Protein AF-M1EHJ3-F1 (afdb_monomer_lite)

Sequence (104 aa):
MSWALEEWKEGLPTRALQKIQELEGQLDKLKKERQQRQFQLETLEAALQKQKQKVENEKTEGANLKRENQSLMEICENLEKTKQKISHELQVKESQVNFQEGQL

Secondary structure (DSSP, 8-state):
--GGGSGGGTT--HHHHHHHHHHHHHHHHHHHHHHHHHHHHHHHHHHHHHHHHHHHHHHHHHHHHHHHHHHHHHHHHHHHHHHHHHHHHHHHHHHHHHHHHTT-

pLDDT: mean 94.48, std 10.39, range [42.97, 98.81]

Radius of gyration: 42.23 Å; chains: 1; bounding box: 86×12×112 Å

Foldseek 3Di:
DCPVVCPVVPPDDPVVVVVVVVVVVVVVVVVVVVVVVVVVVVVVVVVVVVVVVVVVVVVVVVVVVVVVVVVVVVVVVVVVVVVVVVVVVVVVVVVVVVVVVVVD

Structure (mmCIF, N/CA/C/O backbone):
data_AF-M1EHJ3-F1
#
_entry.id   AF-M1EHJ3-F1
#
loop_
_atom_site.group_PDB
_atom_site.id
_atom_site.type_symbol
_atom_site.label_atom_id
_atom_site.label_alt_id
_atom_site.label_comp_id
_atom_site.label_asym_id
_atom_site.label_entity_id
_atom_site.label_seq_id
_atom_site.pdbx_PDB_ins_code
_atom_site.Cartn_x
_atom_site.Cartn_y
_atom_site.Cartn_z
_atom_site.occupancy
_atom_site.B_iso_or_equiv
_atom_site.auth_seq_id
_atom_site.auth_comp_id
_atom_site.auth_asym_id
_atom_site.auth_atom_id
_atom_site.pdbx_PDB_model_num
ATOM 1 N N . MET A 1 1 ? 39.906 -1.321 -22.604 1.00 42.97 1 MET A N 1
ATOM 2 C CA . MET A 1 1 ? 40.788 -1.445 -23.782 1.00 42.97 1 MET A CA 1
ATOM 3 C C . MET A 1 1 ? 39.914 -1.390 -25.026 1.00 42.97 1 MET A C 1
ATOM 5 O O . MET A 1 1 ? 39.172 -2.332 -25.249 1.00 42.97 1 MET A O 1
ATOM 9 N N . SER A 1 2 ? 39.911 -0.273 -25.759 1.00 53.19 2 SER A N 1
ATOM 10 C CA . SER A 1 2 ? 39.032 -0.036 -26.923 1.00 53.19 2 SER A CA 1
ATOM 11 C C . SER A 1 2 ? 39.790 0.097 -28.249 1.00 53.19 2 SER A C 1
ATOM 13 O O . SER A 1 2 ? 39.226 0.590 -29.215 1.00 53.19 2 SER A O 1
ATOM 15 N N . TRP A 1 3 ? 41.063 -0.301 -28.307 1.00 50.62 3 TRP A N 1
ATOM 16 C CA . TRP A 1 3 ? 41.868 -0.145 -29.525 1.00 50.62 3 TRP A CA 1
ATOM 17 C C . TRP A 1 3 ? 41.562 -1.206 -30.596 1.00 50.62 3 TRP A C 1
ATOM 19 O O . TRP A 1 3 ? 41.562 -0.880 -31.771 1.00 50.62 3 TRP A O 1
ATOM 29 N N . ALA A 1 4 ? 41.152 -2.420 -30.213 1.00 57.97 4 ALA A N 1
ATOM 30 C CA . ALA A 1 4 ? 40.764 -3.471 -31.165 1.00 57.97 4 ALA A CA 1
ATOM 31 C C . ALA A 1 4 ? 39.325 -3.334 -31.718 1.00 57.97 4 ALA A C 1
ATOM 33 O O . ALA A 1 4 ? 38.875 -4.171 -32.495 1.00 57.97 4 ALA A O 1
ATOM 34 N N . LEU A 1 5 ? 38.555 -2.325 -31.285 1.00 62.00 5 LEU A N 1
ATOM 35 C CA . LEU A 1 5 ? 37.123 -2.239 -31.606 1.00 62.00 5 LEU A CA 1
ATOM 36 C C . LEU A 1 5 ? 36.827 -1.546 -32.943 1.00 62.00 5 LEU A C 1
ATOM 38 O O . LEU A 1 5 ? 35.697 -1.624 -33.411 1.00 62.00 5 LEU A O 1
ATOM 42 N N . GLU A 1 6 ? 37.810 -0.867 -33.535 1.00 73.00 6 GLU A N 1
ATOM 43 C CA . GLU A 1 6 ? 37.644 -0.081 -34.767 1.00 73.00 6 GLU A CA 1
ATOM 44 C C . GLU A 1 6 ? 38.450 -0.649 -35.948 1.00 73.00 6 GLU A C 1
ATOM 46 O O . GLU A 1 6 ? 38.136 -0.337 -37.093 1.00 73.00 6 GLU A O 1
ATOM 51 N N . GLU A 1 7 ? 39.412 -1.552 -35.705 1.00 79.69 7 GLU A N 1
ATOM 52 C CA . GLU A 1 7 ? 40.236 -2.182 -36.757 1.00 79.69 7 GLU A CA 1
ATOM 53 C C . GLU A 1 7 ? 39.384 -2.939 -37.793 1.00 79.69 7 GLU A C 1
ATOM 55 O O . GLU A 1 7 ? 39.702 -2.960 -38.977 1.00 79.69 7 GLU A O 1
ATOM 60 N N . TRP A 1 8 ? 38.238 -3.503 -37.394 1.00 84.38 8 TRP A N 1
ATOM 61 C CA . TRP A 1 8 ? 37.326 -4.186 -38.325 1.00 84.38 8 TRP A CA 1
ATOM 62 C C . TRP A 1 8 ? 36.604 -3.238 -39.292 1.00 84.38 8 TRP A C 1
ATOM 64 O O . TRP A 1 8 ? 36.037 -3.693 -40.287 1.00 84.38 8 TRP A O 1
ATOM 74 N N . LYS A 1 9 ? 36.581 -1.933 -38.992 1.00 87.00 9 LYS A N 1
ATOM 75 C CA . LYS A 1 9 ? 35.981 -0.922 -39.866 1.00 87.00 9 LYS A CA 1
ATOM 76 C C . LYS A 1 9 ? 36.958 -0.458 -40.952 1.00 87.00 9 LYS A C 1
ATOM 78 O O . LYS A 1 9 ? 36.530 0.196 -41.906 1.00 87.00 9 LYS A O 1
ATOM 83 N N . GLU A 1 10 ? 38.245 -0.799 -40.850 1.00 87.25 10 GLU A N 1
ATOM 84 C CA . GLU A 1 10 ? 39.246 -0.452 -41.858 1.00 87.25 10 GLU A CA 1
ATOM 85 C C . GLU A 1 10 ? 38.937 -1.112 -43.212 1.00 87.25 10 GLU A C 1
ATOM 87 O O . GLU A 1 10 ? 38.547 -2.274 -43.302 1.00 87.25 10 GLU A O 1
ATOM 92 N N . GLY A 1 11 ? 39.072 -0.346 -44.298 1.00 86.81 11 GLY A N 1
ATOM 93 C CA . GLY A 1 11 ? 38.802 -0.820 -45.662 1.00 86.81 11 GLY A CA 1
ATOM 94 C C . GLY A 1 11 ? 37.321 -0.870 -46.071 1.00 86.81 11 GLY A C 1
ATOM 95 O O . GLY A 1 11 ? 37.033 -1.153 -47.235 1.00 86.81 11 GLY A O 1
ATOM 96 N N . LEU A 1 12 ? 36.372 -0.557 -45.177 1.00 91.94 12 LEU A N 1
ATOM 97 C CA . LEU A 1 12 ? 34.953 -0.480 -45.539 1.00 91.94 12 LEU A CA 1
ATOM 98 C C . LEU A 1 12 ? 34.633 0.766 -46.392 1.00 91.94 12 LEU A C 1
ATOM 100 O O . LEU A 1 12 ? 35.167 1.850 -46.141 1.00 91.94 12 LEU A O 1
ATOM 104 N N . PRO A 1 13 ? 33.696 0.672 -47.359 1.00 94.75 13 PRO A N 1
ATOM 105 C CA . PRO A 1 13 ? 33.227 1.836 -48.109 1.00 94.75 13 PRO A CA 1
ATOM 106 C C . PRO A 1 13 ? 32.611 2.906 -47.196 1.00 94.75 13 PRO A C 1
ATOM 108 O O . PRO A 1 13 ? 31.874 2.586 -46.263 1.00 94.75 13 PRO A O 1
ATOM 111 N N . THR A 1 14 ? 32.795 4.190 -47.523 1.00 93.06 14 THR A N 1
ATOM 112 C CA . THR A 1 14 ? 32.299 5.332 -46.723 1.00 93.06 14 THR A CA 1
ATOM 113 C C . THR A 1 14 ? 30.809 5.241 -46.387 1.00 93.06 14 THR A C 1
ATOM 115 O O . THR A 1 14 ? 30.402 5.544 -45.269 1.00 93.06 14 THR A O 1
ATOM 118 N N . ARG A 1 15 ? 29.982 4.765 -47.326 1.00 95.19 15 ARG A N 1
ATOM 119 C CA . ARG A 1 15 ? 28.540 4.578 -47.107 1.00 95.19 15 ARG A CA 1
ATOM 120 C C . ARG A 1 15 ? 28.237 3.530 -46.029 1.00 95.19 15 ARG A C 1
ATOM 122 O O . ARG A 1 15 ? 27.282 3.695 -45.275 1.00 95.19 15 ARG A O 1
ATOM 129 N N . ALA A 1 16 ? 29.038 2.466 -45.952 1.00 94.31 16 ALA A N 1
ATOM 130 C CA . ALA A 1 16 ? 28.905 1.448 -44.914 1.00 94.31 16 ALA A CA 1
ATOM 131 C C . ALA A 1 16 ? 29.310 2.017 -43.547 1.00 94.31 16 ALA A C 1
ATOM 133 O O . ALA A 1 16 ? 28.565 1.859 -42.584 1.00 94.31 16 ALA A O 1
ATOM 134 N N . LEU A 1 17 ? 30.418 2.765 -43.484 1.00 94.31 17 LEU A N 1
ATOM 135 C CA . LEU A 1 17 ? 30.877 3.437 -42.262 1.00 94.31 17 LEU A CA 1
ATOM 136 C C . LEU A 1 17 ? 29.839 4.423 -41.707 1.00 94.31 17 LEU A C 1
ATOM 138 O O . LEU A 1 17 ? 29.538 4.394 -40.517 1.00 94.31 17 LEU A O 1
ATOM 142 N N . GLN A 1 18 ? 29.233 5.241 -42.572 1.00 94.62 18 GLN A N 1
ATOM 143 C CA . GLN A 1 18 ? 28.156 6.156 -42.182 1.00 94.62 18 GLN A CA 1
ATOM 144 C C . GLN A 1 18 ? 26.952 5.407 -41.604 1.00 94.62 18 GLN A C 1
ATOM 146 O O . GLN A 1 18 ? 26.392 5.819 -40.589 1.00 94.62 18 GLN A O 1
ATOM 151 N N . LYS A 1 19 ? 26.565 4.281 -42.221 1.00 96.25 19 LYS A N 1
ATOM 152 C CA . LYS A 1 19 ? 25.440 3.487 -41.721 1.00 96.25 19 LYS A CA 1
ATOM 153 C C . LYS A 1 19 ? 25.749 2.831 -40.376 1.00 96.25 19 LYS A C 1
ATOM 155 O O . LYS A 1 19 ? 24.868 2.770 -39.522 1.00 96.25 19 LYS A O 1
ATOM 160 N N . ILE A 1 20 ? 26.983 2.369 -40.181 1.00 95.06 20 ILE A N 1
ATOM 161 C CA . ILE A 1 20 ? 27.452 1.818 -38.905 1.00 95.06 20 ILE A CA 1
ATOM 162 C C . ILE A 1 20 ? 27.357 2.884 -37.809 1.00 95.06 20 ILE A C 1
ATOM 164 O O . ILE A 1 20 ? 26.724 2.626 -36.791 1.00 95.06 20 ILE A O 1
ATOM 168 N N . GLN A 1 21 ? 27.877 4.092 -38.044 1.00 94.19 21 GLN A N 1
ATOM 169 C CA . GLN A 1 21 ? 27.804 5.194 -37.074 1.00 94.19 21 GLN A CA 1
ATOM 170 C C . GLN A 1 21 ? 26.359 5.564 -36.710 1.00 94.19 21 GLN A C 1
ATOM 172 O O . GLN A 1 21 ? 26.046 5.786 -35.541 1.00 94.19 21 GLN A O 1
ATOM 177 N N . GLU A 1 22 ? 25.457 5.598 -37.696 1.00 97.44 22 GLU A N 1
ATOM 178 C CA . GLU A 1 22 ? 24.035 5.852 -37.452 1.00 97.44 22 GLU A CA 1
ATOM 179 C C . GLU A 1 22 ? 23.421 4.779 -36.534 1.00 97.44 22 GLU A C 1
ATOM 181 O O . GLU A 1 22 ? 22.737 5.104 -35.561 1.00 97.44 22 GLU A O 1
ATOM 186 N N . LEU A 1 23 ? 23.690 3.500 -36.816 1.00 97.25 23 LEU A N 1
ATOM 187 C CA . LEU A 1 23 ? 23.188 2.377 -36.022 1.00 97.25 23 LEU A CA 1
ATOM 188 C C . LEU A 1 23 ? 23.794 2.345 -34.614 1.00 97.25 23 LEU A C 1
ATOM 190 O O . LEU A 1 23 ? 23.076 2.081 -33.651 1.00 97.25 23 LEU A O 1
ATOM 194 N N . GLU A 1 24 ? 25.083 2.652 -34.469 1.00 95.62 24 GLU A N 1
ATOM 195 C CA . GLU A 1 24 ? 25.754 2.773 -33.170 1.00 95.62 24 GLU A CA 1
ATOM 196 C C . GLU A 1 24 ? 25.127 3.892 -32.326 1.00 95.62 24 GLU A C 1
ATOM 198 O O . GLU A 1 24 ? 24.844 3.690 -31.142 1.00 95.62 24 GLU A O 1
ATOM 203 N N . GLY A 1 25 ? 24.812 5.036 -32.944 1.00 97.56 25 GLY A N 1
ATOM 204 C CA . GLY A 1 25 ? 24.103 6.135 -32.287 1.00 97.56 25 GLY A CA 1
ATOM 205 C C . GLY A 1 25 ? 22.682 5.758 -31.851 1.00 97.56 25 GLY A C 1
ATOM 206 O O . GLY A 1 25 ? 22.273 6.051 -30.724 1.00 97.56 25 GLY A O 1
ATOM 207 N N . GLN A 1 26 ? 21.932 5.057 -32.707 1.00 98.12 26 GLN A N 1
ATOM 208 C CA . GLN A 1 26 ? 20.604 4.538 -32.352 1.00 98.12 26 GLN A CA 1
ATOM 209 C C . GLN A 1 26 ? 20.681 3.523 -31.205 1.00 98.12 26 GLN A C 1
ATOM 211 O O . GLN A 1 26 ? 19.866 3.569 -30.281 1.00 98.12 26 GLN A O 1
ATOM 216 N N . LEU A 1 27 ? 21.679 2.637 -31.225 1.00 97.88 27 LEU A N 1
ATOM 217 C CA . LEU A 1 27 ? 21.900 1.645 -30.180 1.00 97.88 27 LEU A CA 1
ATOM 218 C C . LEU A 1 27 ? 22.220 2.301 -28.832 1.00 97.88 27 LEU A C 1
ATOM 220 O O . LEU A 1 27 ? 21.682 1.873 -27.810 1.00 97.88 27 LEU A O 1
ATOM 224 N N . ASP A 1 28 ? 23.065 3.334 -28.810 1.00 98.25 28 ASP A N 1
ATOM 225 C CA . ASP A 1 28 ? 23.379 4.075 -27.584 1.00 98.25 28 ASP A CA 1
ATOM 226 C C . ASP A 1 28 ? 22.135 4.765 -27.006 1.00 98.25 28 ASP A C 1
ATOM 228 O O . ASP A 1 28 ? 21.845 4.645 -25.811 1.00 98.25 28 ASP A O 1
ATOM 232 N N . LYS A 1 29 ? 21.328 5.402 -27.866 1.00 98.44 29 LYS A N 1
ATOM 233 C CA . LYS A 1 29 ? 20.055 6.008 -27.458 1.00 98.44 29 LYS A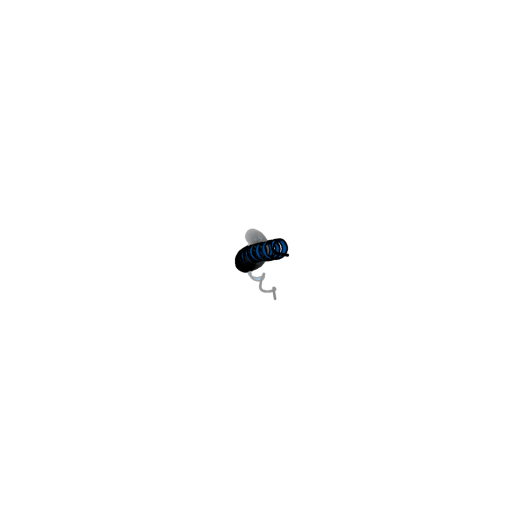 CA 1
ATOM 234 C C . LYS A 1 29 ? 19.111 4.972 -26.844 1.00 98.44 29 LYS A C 1
ATOM 236 O O . LYS A 1 29 ? 18.606 5.184 -25.742 1.00 98.44 29 LYS A O 1
ATOM 241 N N . LEU A 1 30 ? 18.920 3.829 -27.504 1.00 98.56 30 LEU A N 1
ATOM 242 C CA . LEU A 1 30 ? 18.062 2.754 -26.996 1.00 98.56 30 LEU A CA 1
ATOM 243 C C . LEU A 1 30 ? 18.577 2.172 -25.673 1.00 98.56 30 LEU A C 1
ATOM 245 O O . LEU A 1 30 ? 17.780 1.878 -24.782 1.00 98.56 30 LEU A O 1
ATOM 249 N N . LYS A 1 31 ? 19.898 2.036 -25.501 1.00 98.44 31 LYS A N 1
ATOM 250 C CA . LYS A 1 31 ? 20.498 1.584 -24.235 1.00 98.44 31 LYS A CA 1
ATOM 251 C C . LYS A 1 31 ? 20.193 2.547 -23.088 1.00 98.44 31 LYS A C 1
ATOM 253 O O . LYS A 1 31 ? 19.786 2.081 -22.022 1.00 98.44 31 LYS A O 1
ATOM 258 N N . LYS A 1 32 ? 20.341 3.857 -23.314 1.00 98.56 32 LYS A N 1
ATOM 259 C CA . LYS A 1 32 ? 20.021 4.903 -22.327 1.00 98.56 32 LYS A CA 1
ATOM 260 C C . LYS A 1 32 ? 18.539 4.907 -21.972 1.00 98.56 32 LYS A C 1
ATOM 262 O O . LYS A 1 32 ? 18.191 4.873 -20.795 1.00 98.56 32 LYS A O 1
ATOM 267 N N . GLU A 1 33 ? 17.664 4.866 -22.975 1.00 98.56 33 GLU A N 1
ATOM 268 C CA . GLU A 1 33 ? 16.221 4.805 -22.738 1.00 98.56 33 GLU A CA 1
ATOM 269 C C . GLU A 1 33 ? 15.814 3.547 -21.958 1.00 98.56 33 GLU A C 1
ATOM 271 O O . GLU A 1 33 ? 14.987 3.615 -21.049 1.00 98.56 33 GLU A O 1
ATOM 276 N N . ARG A 1 34 ? 16.401 2.389 -22.281 1.00 98.56 34 ARG A N 1
ATOM 277 C CA . ARG A 1 34 ? 16.164 1.145 -21.541 1.00 98.56 34 ARG A CA 1
ATOM 278 C C . ARG A 1 34 ? 16.596 1.275 -20.082 1.00 98.56 34 ARG A C 1
ATOM 280 O O . ARG A 1 34 ? 15.842 0.868 -19.208 1.00 98.56 34 ARG A O 1
ATOM 287 N N . GLN A 1 35 ? 17.774 1.838 -19.812 1.00 98.69 35 GLN A N 1
ATOM 288 C CA . GLN A 1 35 ? 18.254 2.058 -18.442 1.00 98.69 35 GLN A CA 1
ATOM 289 C C . GLN A 1 35 ? 17.331 2.995 -17.657 1.00 98.69 35 GLN A C 1
ATOM 291 O O . GLN A 1 35 ? 16.988 2.701 -16.516 1.00 98.69 35 GLN A O 1
ATOM 296 N N . GLN A 1 36 ? 16.869 4.081 -18.280 1.00 98.62 36 GLN A N 1
ATOM 297 C CA . GLN A 1 36 ? 15.922 4.998 -17.651 1.00 98.62 36 GLN A CA 1
ATOM 298 C C . GLN A 1 36 ? 14.592 4.308 -17.319 1.00 98.62 36 GLN A C 1
ATOM 300 O O . GLN A 1 36 ? 14.084 4.460 -16.209 1.00 98.62 36 GLN A O 1
ATOM 305 N N . ARG A 1 37 ? 14.036 3.529 -18.258 1.00 98.56 37 ARG A N 1
ATOM 306 C CA . ARG A 1 37 ? 12.797 2.768 -18.027 1.00 98.56 37 ARG A CA 1
ATOM 307 C C . ARG A 1 37 ? 12.971 1.711 -16.938 1.00 98.56 37 ARG A C 1
ATOM 309 O O . ARG A 1 37 ? 12.079 1.557 -16.114 1.00 98.56 37 ARG A O 1
ATOM 316 N N . GLN A 1 38 ? 14.117 1.031 -16.899 1.00 98.62 38 GLN A N 1
ATOM 317 C CA . GLN A 1 38 ? 14.434 0.051 -15.859 1.00 98.62 38 GLN A CA 1
ATOM 318 C C . GLN A 1 38 ? 14.456 0.701 -14.469 1.00 98.62 38 GLN A C 1
ATOM 320 O O . GLN A 1 38 ? 13.801 0.214 -13.555 1.00 98.62 38 GLN A O 1
ATOM 325 N N . PHE A 1 39 ? 15.115 1.853 -14.332 1.00 98.69 39 PHE A N 1
ATOM 326 C CA . PHE A 1 39 ? 15.134 2.601 -13.074 1.00 98.69 39 PHE A CA 1
ATOM 327 C C . PHE A 1 39 ? 13.730 3.056 -12.634 1.00 98.69 39 PHE A C 1
ATOM 329 O O . PHE A 1 39 ? 13.377 2.985 -11.454 1.00 98.69 39 PHE A O 1
ATOM 336 N N . GLN A 1 40 ? 12.903 3.511 -13.582 1.00 98.62 40 GLN A N 1
ATOM 337 C CA . GLN A 1 40 ? 11.510 3.873 -13.302 1.00 98.62 40 GLN A CA 1
ATOM 338 C C . GLN A 1 40 ? 10.695 2.667 -12.828 1.00 98.62 40 GLN A C 1
ATOM 340 O O . GLN A 1 40 ? 9.925 2.796 -11.878 1.00 98.62 40 GLN A O 1
ATOM 345 N N . LEU A 1 41 ? 10.882 1.505 -13.459 1.00 98.75 41 LEU A N 1
ATOM 346 C CA . LEU A 1 41 ? 10.218 0.266 -13.068 1.00 98.75 41 LEU A CA 1
ATOM 347 C C . LEU A 1 41 ? 10.606 -0.138 -11.641 1.00 98.75 41 LEU A C 1
ATOM 349 O O . LEU A 1 41 ? 9.721 -0.319 -10.813 1.00 98.75 41 LEU A O 1
ATOM 353 N N . GLU A 1 42 ? 11.901 -0.167 -11.326 1.00 98.75 42 GLU A N 1
ATOM 354 C CA . GLU A 1 42 ? 12.411 -0.492 -9.984 1.00 98.75 42 GLU A CA 1
ATOM 355 C C . GLU A 1 42 ? 11.865 0.467 -8.914 1.00 98.75 42 GLU A C 1
ATOM 357 O O . GLU A 1 42 ? 11.477 0.054 -7.818 1.00 98.75 42 GLU A O 1
ATOM 362 N N . THR A 1 43 ? 11.761 1.757 -9.244 1.00 98.56 43 THR A N 1
ATOM 363 C CA . THR A 1 43 ? 11.169 2.762 -8.350 1.00 98.56 43 THR A CA 1
ATOM 364 C C . THR A 1 43 ? 9.686 2.483 -8.091 1.00 98.56 43 THR A C 1
ATOM 366 O O . THR A 1 43 ? 9.228 2.550 -6.946 1.00 98.56 43 THR A O 1
ATOM 369 N N . LEU A 1 44 ? 8.921 2.162 -9.139 1.00 98.75 44 LEU A N 1
ATOM 370 C CA . LEU A 1 44 ? 7.498 1.843 -9.016 1.00 98.75 44 LEU A CA 1
ATOM 371 C C . LEU A 1 44 ? 7.270 0.536 -8.251 1.00 98.75 44 LEU A C 1
ATOM 373 O O . LEU A 1 44 ? 6.358 0.469 -7.428 1.00 98.75 44 LEU A O 1
ATOM 377 N N . GLU A 1 45 ? 8.106 -0.476 -8.466 1.00 98.75 45 GLU A N 1
ATOM 378 C CA . GLU A 1 45 ? 8.057 -1.743 -7.734 1.00 98.75 45 GLU A CA 1
ATOM 379 C C . GLU A 1 45 ? 8.318 -1.539 -6.236 1.00 98.75 45 GLU A C 1
ATOM 381 O O . GLU A 1 45 ? 7.563 -2.048 -5.402 1.00 98.75 45 GLU A O 1
ATOM 386 N N . ALA A 1 46 ? 9.312 -0.721 -5.877 1.00 98.69 46 ALA A N 1
ATOM 387 C CA . ALA A 1 46 ? 9.582 -0.366 -4.485 1.00 98.69 46 ALA A CA 1
ATOM 388 C C . ALA A 1 46 ? 8.405 0.393 -3.841 1.00 98.69 46 ALA A C 1
ATOM 390 O O . ALA A 1 46 ? 7.999 0.089 -2.713 1.00 98.69 46 ALA A O 1
ATOM 391 N N . ALA A 1 47 ? 7.812 1.352 -4.562 1.00 98.62 47 ALA A N 1
ATOM 392 C CA . ALA A 1 47 ? 6.639 2.088 -4.094 1.00 98.62 47 ALA A CA 1
ATOM 393 C C . ALA A 1 47 ? 5.420 1.168 -3.902 1.00 98.62 47 ALA A C 1
ATOM 395 O O . ALA A 1 47 ? 4.729 1.256 -2.883 1.00 98.62 47 ALA A O 1
ATOM 396 N N . LEU A 1 48 ? 5.187 0.244 -4.838 1.00 98.69 48 LEU A N 1
ATOM 397 C CA . LEU A 1 48 ? 4.118 -0.746 -4.752 1.00 98.69 48 LEU A CA 1
ATOM 398 C C . LEU A 1 48 ? 4.299 -1.657 -3.536 1.00 98.69 48 LEU A C 1
ATOM 400 O O . LEU A 1 48 ? 3.338 -1.900 -2.805 1.00 98.69 48 LEU A O 1
ATOM 404 N N . GLN A 1 49 ? 5.519 -2.136 -3.288 1.00 98.75 49 GLN A N 1
ATOM 405 C CA . GLN A 1 49 ? 5.798 -2.996 -2.142 1.00 98.75 49 GLN A CA 1
ATOM 406 C C . GLN A 1 49 ? 5.555 -2.269 -0.814 1.00 98.75 49 GLN A C 1
ATOM 408 O O . GLN A 1 49 ? 4.931 -2.826 0.092 1.00 98.75 49 GLN A O 1
ATOM 413 N N . LYS A 1 50 ? 5.953 -0.994 -0.718 1.00 98.81 50 LYS A N 1
ATOM 414 C CA . LYS A 1 50 ? 5.646 -0.147 0.443 1.00 98.81 50 LYS A CA 1
ATOM 415 C C . LYS A 1 50 ? 4.136 0.006 0.650 1.00 98.81 50 LYS A C 1
ATOM 417 O O . LYS A 1 50 ? 3.661 -0.085 1.782 1.00 98.81 50 LYS A O 1
ATOM 422 N N . GLN A 1 51 ? 3.377 0.209 -0.427 1.00 98.69 51 GLN A N 1
ATOM 423 C CA . GLN A 1 51 ? 1.927 0.364 -0.339 1.00 98.69 51 GLN A CA 1
ATOM 424 C C . GLN A 1 51 ? 1.225 -0.937 0.072 1.00 98.69 51 GLN A C 1
ATOM 426 O O . GLN A 1 51 ? 0.304 -0.892 0.884 1.00 98.69 51 GLN A O 1
ATOM 431 N N . LYS A 1 52 ? 1.682 -2.096 -0.417 1.00 98.69 52 LYS A N 1
ATOM 432 C CA . LYS A 1 52 ? 1.179 -3.405 0.031 1.00 98.69 52 LYS A CA 1
ATOM 433 C C . LYS A 1 52 ? 1.379 -3.597 1.533 1.00 98.69 52 LYS A C 1
ATOM 435 O O . LYS A 1 52 ? 0.427 -3.947 2.223 1.00 98.69 52 LYS A O 1
ATOM 440 N N . GLN A 1 53 ? 2.573 -3.292 2.048 1.00 98.62 53 GLN A N 1
ATOM 441 C CA . GLN A 1 53 ? 2.838 -3.374 3.487 1.00 98.62 53 GLN A CA 1
ATOM 442 C C . GLN A 1 53 ? 1.920 -2.444 4.289 1.00 98.62 53 GLN A C 1
ATOM 444 O O . GLN A 1 53 ? 1.390 -2.839 5.325 1.00 98.62 53 GLN A O 1
ATOM 449 N N . LYS A 1 54 ? 1.703 -1.215 3.804 1.00 98.62 54 LYS A N 1
ATOM 450 C CA . LYS A 1 54 ? 0.796 -0.259 4.446 1.00 98.62 54 LYS A CA 1
ATOM 451 C C . LYS A 1 54 ? -0.633 -0.804 4.535 1.00 98.62 54 LYS A C 1
ATOM 453 O O . LYS A 1 54 ? -1.227 -0.736 5.603 1.00 98.62 54 LYS A O 1
ATOM 458 N N . VAL A 1 55 ? -1.151 -1.387 3.453 1.00 98.69 55 VAL A N 1
ATOM 459 C CA . VAL A 1 55 ? -2.501 -1.974 3.426 1.00 98.69 55 VAL A CA 1
ATOM 460 C C . VAL A 1 55 ? -2.634 -3.135 4.414 1.00 98.69 55 VAL A C 1
ATOM 462 O O . VAL A 1 55 ? -3.632 -3.217 5.123 1.00 98.69 55 VAL A O 1
ATOM 465 N N . GLU A 1 56 ? -1.642 -4.021 4.501 1.00 98.62 56 GLU A N 1
ATOM 466 C CA . GLU A 1 56 ? -1.681 -5.129 5.467 1.00 98.62 56 GLU A CA 1
ATOM 467 C C . GLU A 1 56 ? -1.611 -4.638 6.923 1.00 98.62 56 GLU A C 1
ATOM 469 O O . GLU A 1 56 ? -2.329 -5.148 7.790 1.00 98.62 56 GLU A O 1
ATOM 474 N N . ASN A 1 57 ? -0.829 -3.588 7.191 1.00 98.50 57 ASN A N 1
ATOM 475 C CA . ASN A 1 57 ? -0.810 -2.940 8.503 1.00 98.50 57 ASN A CA 1
ATOM 476 C C . ASN A 1 57 ? -2.178 -2.323 8.844 1.00 98.50 57 ASN A C 1
ATOM 478 O O . ASN A 1 57 ? -2.694 -2.548 9.934 1.00 98.50 57 ASN A O 1
ATOM 482 N N . GLU A 1 58 ? -2.796 -1.598 7.907 1.00 98.56 58 GLU A N 1
ATOM 483 C CA . GLU A 1 58 ? -4.120 -0.986 8.095 1.00 98.56 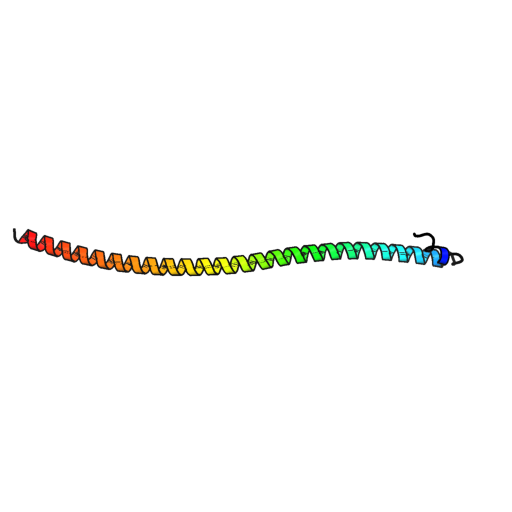58 GLU A CA 1
ATOM 484 C C . GLU A 1 58 ? -5.224 -2.032 8.302 1.00 98.56 58 GLU A C 1
ATOM 486 O O . GLU A 1 58 ? -6.104 -1.836 9.137 1.00 98.56 58 GLU A O 1
ATOM 491 N N . LYS A 1 59 ? -5.172 -3.175 7.605 1.00 98.62 59 LYS A N 1
ATOM 492 C CA . LYS A 1 59 ? -6.097 -4.296 7.851 1.00 98.62 59 LYS A CA 1
ATOM 493 C C . LYS A 1 59 ? -5.943 -4.860 9.259 1.00 98.62 59 LYS A C 1
ATOM 495 O O . LYS A 1 59 ? -6.943 -5.145 9.917 1.00 98.62 59 LYS A O 1
ATOM 500 N N . THR A 1 60 ? -4.700 -5.028 9.709 1.00 98.44 60 THR A N 1
ATOM 501 C CA . THR A 1 60 ? -4.396 -5.528 11.055 1.00 98.44 60 THR A CA 1
ATOM 502 C C . THR A 1 60 ? -4.922 -4.561 12.113 1.00 98.44 60 THR A C 1
ATOM 504 O O . THR A 1 60 ? -5.604 -4.983 13.048 1.00 98.44 60 THR A O 1
ATOM 507 N N . GLU A 1 61 ? -4.685 -3.264 11.922 1.00 98.50 61 GLU A N 1
ATOM 508 C CA . GLU A 1 61 ? -5.176 -2.218 12.815 1.00 98.50 61 GLU A CA 1
ATOM 509 C C . GLU A 1 61 ? -6.706 -2.146 12.826 1.00 98.50 61 GLU A C 1
ATOM 511 O O . GLU A 1 61 ? -7.324 -2.139 13.887 1.00 98.50 61 GLU A O 1
ATOM 516 N N . GLY A 1 62 ? -7.348 -2.218 11.658 1.00 98.44 62 GLY A N 1
ATOM 517 C CA . GLY A 1 62 ? -8.805 -2.284 11.560 1.00 98.44 62 GLY A CA 1
ATOM 518 C C . GLY A 1 62 ? -9.395 -3.494 12.294 1.00 98.44 62 GLY A C 1
ATOM 519 O O . GLY A 1 62 ? -10.432 -3.381 12.950 1.00 98.44 62 GLY A O 1
ATOM 520 N N . ALA A 1 63 ? -8.726 -4.649 12.243 1.00 98.56 63 ALA A N 1
ATOM 521 C CA . ALA A 1 63 ? -9.138 -5.832 12.993 1.00 98.56 63 ALA A CA 1
ATOM 522 C C . ALA A 1 63 ? -8.956 -5.661 14.513 1.00 98.56 63 ALA A C 1
ATOM 524 O O . ALA A 1 63 ? -9.794 -6.144 15.279 1.00 98.56 63 ALA A O 1
ATOM 525 N N . ASN A 1 64 ? -7.895 -4.975 14.952 1.00 98.56 64 ASN A N 1
ATOM 526 C CA . ASN A 1 64 ? -7.676 -4.633 16.360 1.00 98.56 64 ASN A CA 1
ATOM 527 C C . ASN A 1 64 ? -8.770 -3.693 16.876 1.00 98.56 64 ASN A C 1
ATOM 529 O O . ASN A 1 64 ? -9.434 -4.026 17.856 1.00 98.56 64 ASN A O 1
ATOM 533 N N . LEU A 1 65 ? -9.027 -2.594 16.163 1.00 98.69 65 LEU A N 1
ATOM 534 C CA . LEU A 1 65 ? -10.066 -1.624 16.513 1.00 98.69 65 LEU A CA 1
ATOM 535 C C . LEU A 1 65 ? -11.455 -2.263 16.559 1.00 98.69 65 LEU A C 1
ATOM 537 O O . LEU A 1 65 ? -12.239 -1.977 17.458 1.00 98.69 65 LEU A O 1
ATOM 541 N N . LYS A 1 66 ? -11.769 -3.178 15.631 1.00 98.62 66 LYS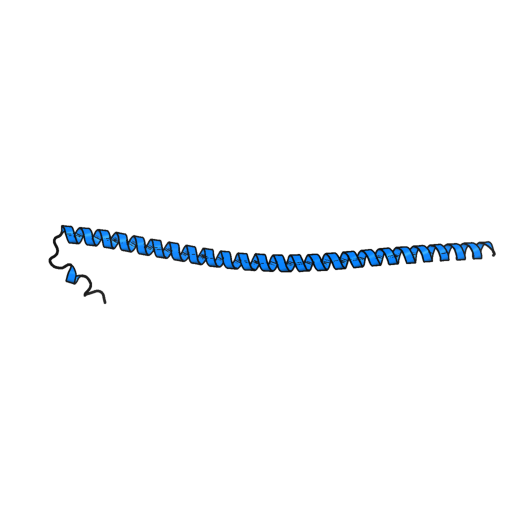 A N 1
ATOM 542 C CA . LYS A 1 66 ? -13.041 -3.913 15.660 1.00 98.62 66 LYS A CA 1
ATOM 543 C C . LYS A 1 66 ? -13.180 -4.769 16.924 1.00 98.62 66 LYS A C 1
ATOM 545 O O . LYS A 1 66 ? -14.260 -4.796 17.510 1.00 98.62 66 LYS A O 1
ATOM 550 N N . ARG A 1 67 ? -12.107 -5.453 17.342 1.00 98.69 67 ARG A N 1
ATOM 551 C CA . ARG A 1 67 ? -12.083 -6.245 18.584 1.00 98.69 67 ARG A CA 1
ATOM 552 C C . ARG A 1 67 ? -12.244 -5.365 19.821 1.00 98.69 67 ARG A C 1
ATOM 554 O O . ARG A 1 67 ? -13.041 -5.695 20.692 1.00 98.69 67 ARG A O 1
ATOM 561 N N . GLU A 1 68 ? -11.520 -4.253 19.887 1.00 98.50 68 GLU A N 1
ATOM 562 C CA . GLU A 1 68 ? -11.615 -3.308 21.003 1.00 98.50 68 GLU A CA 1
ATOM 563 C C . GLU A 1 68 ? -13.017 -2.703 21.107 1.00 98.50 68 GLU A C 1
ATOM 565 O O . GLU A 1 68 ? -13.612 -2.709 22.180 1.00 98.50 68 GLU A O 1
ATOM 570 N N . ASN A 1 69 ? -13.591 -2.273 19.983 1.00 98.62 69 ASN A N 1
ATOM 571 C CA . ASN A 1 69 ? -14.942 -1.727 19.943 1.00 98.62 69 ASN A CA 1
ATOM 572 C C . ASN A 1 69 ? -15.986 -2.755 20.412 1.00 98.62 69 ASN A C 1
ATOM 574 O O . ASN A 1 69 ? -16.867 -2.430 21.202 1.00 98.62 69 ASN A O 1
ATOM 578 N N . GLN A 1 70 ? -15.854 -4.021 19.999 1.00 98.62 70 GLN A N 1
ATOM 579 C CA . GLN A 1 70 ? -16.720 -5.090 20.499 1.00 98.62 70 GLN A CA 1
ATOM 580 C C . GLN A 1 70 ? -16.600 -5.268 22.021 1.00 98.62 70 GLN A C 1
ATOM 582 O O . GLN A 1 70 ? -17.618 -5.300 22.707 1.00 98.62 70 GLN A O 1
ATOM 587 N N . SER A 1 71 ? -15.376 -5.317 22.549 1.00 98.62 71 SER A N 1
ATOM 588 C CA . SER A 1 71 ? -15.128 -5.414 23.994 1.00 98.62 71 SER A CA 1
ATOM 589 C C . SER A 1 71 ? -15.747 -4.240 24.763 1.00 98.62 71 SER A C 1
ATOM 591 O O . SER A 1 71 ? -16.426 -4.433 25.770 1.00 98.62 71 SER A O 1
ATOM 593 N N . LEU A 1 72 ? -15.585 -3.013 24.260 1.00 98.69 72 LEU A N 1
ATOM 594 C CA . LEU A 1 72 ? -16.179 -1.820 24.864 1.00 98.69 72 LEU A CA 1
ATOM 595 C C . LEU A 1 72 ? -17.710 -1.871 24.862 1.00 98.69 72 LEU A C 1
ATOM 597 O O . LEU A 1 72 ? -18.321 -1.536 25.875 1.00 98.69 72 LEU A O 1
ATOM 601 N N . MET A 1 73 ? -18.335 -2.331 23.772 1.00 98.56 73 MET A N 1
ATOM 602 C CA . MET A 1 73 ? -19.789 -2.519 23.723 1.00 98.56 73 MET A CA 1
ATOM 603 C C . MET A 1 73 ? -20.272 -3.520 24.780 1.00 98.56 73 MET A C 1
ATOM 605 O O . MET A 1 73 ? -21.235 -3.232 25.490 1.00 98.56 73 MET A O 1
ATOM 609 N N . GLU A 1 74 ? -19.586 -4.656 24.933 1.00 98.56 74 GLU A N 1
ATOM 610 C CA . GLU A 1 74 ? -19.912 -5.666 25.951 1.00 98.56 74 GLU A CA 1
ATOM 611 C C . GLU A 1 74 ? -19.767 -5.100 27.375 1.00 98.56 74 GLU A C 1
ATOM 613 O O . GLU A 1 74 ? -20.621 -5.321 28.239 1.00 98.56 74 GLU A O 1
ATOM 618 N N . ILE A 1 75 ? -18.717 -4.311 27.627 1.00 98.62 75 ILE A N 1
ATOM 619 C CA . ILE A 1 75 ? -18.512 -3.621 28.907 1.00 98.62 75 ILE A CA 1
ATOM 620 C C . ILE A 1 75 ? -19.646 -2.625 29.176 1.00 98.62 75 ILE A C 1
ATOM 622 O O . ILE A 1 75 ? -20.212 -2.632 30.270 1.00 98.62 75 ILE A O 1
ATOM 626 N N . CYS A 1 76 ? -20.017 -1.798 28.196 1.00 98.50 76 CYS A N 1
ATOM 627 C CA . CYS A 1 76 ? -21.121 -0.847 28.328 1.00 98.50 76 CYS A CA 1
ATOM 628 C C . CYS A 1 76 ? -22.451 -1.546 28.642 1.00 98.50 76 CYS A C 1
ATOM 630 O O . CYS A 1 76 ? -23.180 -1.097 29.527 1.00 98.50 76 CYS A O 1
ATOM 632 N N . GLU A 1 77 ? -22.751 -2.663 27.976 1.00 98.62 77 GLU A N 1
ATOM 633 C CA . GLU A 1 77 ? -23.960 -3.446 28.243 1.00 98.62 77 GLU A CA 1
ATOM 634 C C . GLU A 1 77 ? -23.978 -3.988 29.682 1.00 98.62 77 GLU A C 1
ATOM 636 O O . GLU A 1 77 ? -24.983 -3.883 30.390 1.00 98.62 77 GLU A O 1
ATOM 641 N N . ASN A 1 78 ? -22.850 -4.528 30.149 1.00 98.62 78 ASN A N 1
ATOM 642 C CA . ASN A 1 78 ? -22.720 -5.048 31.510 1.00 98.62 78 ASN A CA 1
ATOM 643 C C . ASN A 1 78 ? -22.841 -3.949 32.575 1.00 98.62 78 ASN A C 1
ATOM 645 O O . ASN A 1 78 ? -23.458 -4.161 33.626 1.00 98.62 78 ASN A O 1
ATOM 649 N N . LEU A 1 79 ? -22.287 -2.765 32.307 1.00 98.62 79 LEU A N 1
ATOM 650 C CA . LEU A 1 79 ? -22.428 -1.605 33.182 1.00 98.62 79 LEU A CA 1
ATOM 651 C C . LEU A 1 79 ? -23.883 -1.135 33.260 1.00 98.62 79 LEU A C 1
ATOM 653 O O . LEU A 1 79 ? -24.367 -0.880 34.362 1.00 98.62 79 LEU A O 1
ATOM 657 N N . GLU A 1 80 ? -24.609 -1.088 32.140 1.00 98.62 80 GLU A N 1
ATOM 658 C CA . GLU A 1 80 ? -26.019 -0.682 32.149 1.00 98.62 80 GLU A CA 1
ATOM 659 C C . GLU A 1 80 ? -26.888 -1.688 32.920 1.00 98.62 80 GLU A C 1
ATOM 661 O O . GLU A 1 80 ? -27.709 -1.283 33.743 1.00 98.62 80 GLU A O 1
ATOM 666 N N . LYS A 1 81 ? -26.646 -2.998 32.764 1.00 98.62 81 LYS A N 1
ATOM 667 C CA . LYS A 1 81 ? -27.312 -4.037 33.577 1.00 98.62 81 LYS A CA 1
ATOM 668 C C . LYS A 1 81 ? -27.039 -3.853 35.071 1.00 98.62 81 LYS A C 1
ATOM 670 O O . LYS A 1 81 ? -27.952 -3.937 35.892 1.00 98.62 81 LYS A O 1
ATOM 675 N N . THR A 1 82 ? -25.785 -3.581 35.430 1.00 98.62 82 THR A N 1
ATOM 676 C CA . THR A 1 82 ? -25.379 -3.367 36.828 1.00 98.62 82 THR A CA 1
ATOM 677 C C . THR A 1 82 ? -26.045 -2.122 37.409 1.00 98.62 82 THR A C 1
ATOM 679 O O . THR A 1 82 ? -26.599 -2.168 38.505 1.00 98.62 82 THR A O 1
ATOM 682 N N . LYS A 1 83 ? -26.066 -1.024 36.651 1.00 98.62 83 LYS A N 1
ATOM 683 C CA . LYS A 1 83 ? -26.744 0.222 37.015 1.00 98.62 83 LYS A CA 1
ATOM 684 C C . LYS A 1 83 ? -28.245 0.017 37.222 1.00 98.62 83 LYS A C 1
ATOM 686 O O . LYS A 1 83 ? -28.775 0.487 38.224 1.00 98.62 83 LYS A O 1
ATOM 691 N N . GLN A 1 84 ? -28.923 -0.703 36.327 1.00 98.62 84 GLN A N 1
ATOM 692 C CA . GLN A 1 84 ? -30.348 -1.025 36.475 1.00 98.62 84 GLN A CA 1
ATOM 693 C C . GLN A 1 84 ? -30.615 -1.824 37.755 1.00 98.62 84 GLN A C 1
ATOM 695 O O . GLN A 1 84 ? -31.535 -1.494 38.503 1.00 98.62 84 GLN A O 1
ATOM 700 N N . LYS A 1 85 ? -29.776 -2.826 38.046 1.00 98.62 85 LYS A N 1
ATOM 701 C CA . LYS A 1 85 ? -29.872 -3.618 39.277 1.00 98.62 85 LYS A CA 1
ATOM 702 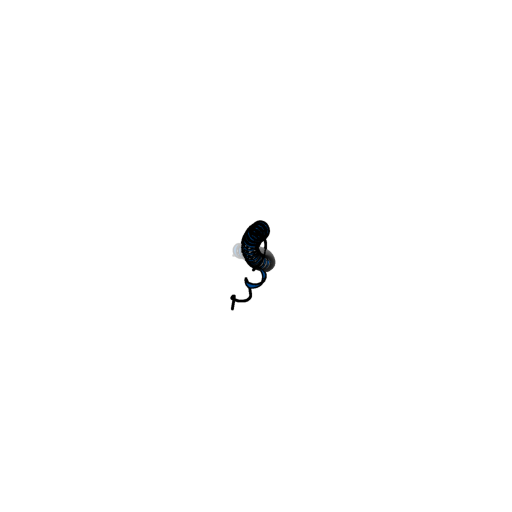C C . LYS A 1 85 ? -29.718 -2.747 40.526 1.00 98.62 85 LYS A C 1
ATOM 704 O O . LYS A 1 85 ? -30.575 -2.796 41.402 1.00 98.62 85 LYS A O 1
ATOM 709 N N . ILE A 1 86 ? -28.675 -1.917 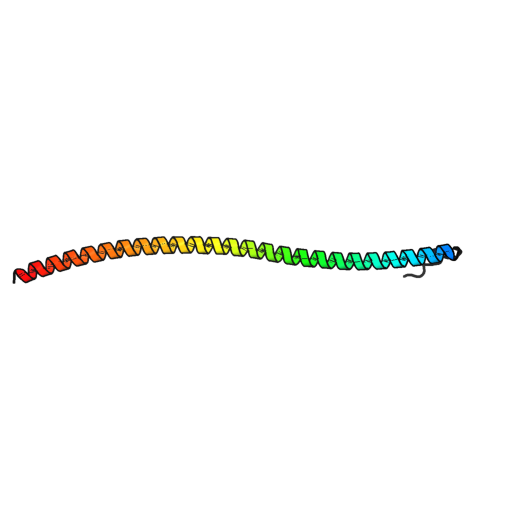40.581 1.00 98.56 86 ILE A N 1
ATOM 710 C CA . ILE A 1 86 ? -28.425 -1.011 41.713 1.00 98.56 86 ILE A CA 1
ATOM 711 C C . ILE A 1 86 ? -29.573 -0.007 41.870 1.00 98.56 86 ILE A C 1
ATOM 713 O O . ILE A 1 86 ? -30.024 0.234 42.985 1.00 98.56 86 ILE A O 1
ATOM 717 N N . SER A 1 87 ? -30.087 0.548 40.769 1.00 98.56 87 SER A N 1
ATOM 718 C CA . SER A 1 87 ? -31.224 1.475 40.799 1.00 98.56 87 SER A CA 1
ATOM 719 C C . SER A 1 87 ? -32.481 0.822 41.373 1.00 98.56 87 SER A C 1
ATOM 721 O O . SER A 1 87 ? -33.208 1.460 42.131 1.00 98.56 87 SER A O 1
ATOM 723 N N . HIS A 1 88 ? -32.741 -0.441 41.028 1.00 98.56 88 HIS A N 1
ATOM 724 C CA . HIS A 1 88 ? -33.868 -1.183 41.581 1.00 98.56 88 HIS A CA 1
ATOM 725 C C . HIS A 1 88 ? -33.676 -1.478 43.075 1.00 98.56 88 HIS A C 1
ATOM 727 O O . HIS A 1 88 ? -34.587 -1.257 43.869 1.00 98.56 88 HIS A O 1
ATOM 733 N N . GLU A 1 89 ? -32.483 -1.925 43.474 1.00 98.50 89 GLU A N 1
ATOM 734 C CA . GLU A 1 89 ? -32.148 -2.161 44.883 1.00 98.50 89 GLU A CA 1
ATOM 735 C C . GLU A 1 89 ? -32.292 -0.885 45.721 1.00 98.50 89 GLU A C 1
ATOM 737 O O . GLU A 1 89 ? -32.855 -0.934 46.816 1.00 98.50 89 GLU A O 1
ATOM 742 N N . LEU A 1 90 ? -31.853 0.260 45.190 1.00 98.38 90 LEU A N 1
ATOM 743 C CA . LEU A 1 90 ? -32.008 1.565 45.829 1.00 98.38 90 LEU A CA 1
ATOM 744 C C . LEU A 1 90 ? -33.485 1.906 46.059 1.00 98.38 90 LEU A C 1
ATOM 746 O O . LEU A 1 90 ? -33.866 2.195 47.189 1.00 98.38 90 LEU A O 1
ATOM 750 N N . GLN A 1 91 ? -34.328 1.778 45.030 1.00 98.44 91 GLN A N 1
ATOM 751 C CA . GLN A 1 91 ? -35.767 2.045 45.129 1.00 98.44 91 GLN A CA 1
ATOM 752 C C . GLN A 1 91 ? -36.452 1.166 46.193 1.00 98.44 91 GLN A C 1
ATOM 754 O O . GLN A 1 91 ? -37.316 1.627 46.948 1.00 98.44 91 GLN A O 1
ATOM 759 N N . VAL A 1 92 ? -36.067 -0.112 46.273 1.00 98.38 92 VAL A N 1
ATOM 760 C CA . VAL A 1 92 ? -36.573 -1.036 47.298 1.00 98.38 92 VAL A CA 1
ATOM 761 C C . VAL A 1 92 ? -36.157 -0.573 48.696 1.00 98.38 92 VAL A C 1
ATOM 763 O O . VAL A 1 92 ? -36.978 -0.593 49.616 1.00 98.38 92 VAL A O 1
ATOM 766 N N . LYS A 1 93 ? -34.908 -0.124 48.871 1.00 98.00 93 LYS A N 1
ATOM 767 C CA . LYS A 1 93 ? -34.409 0.385 50.156 1.00 98.00 93 LYS A CA 1
ATOM 768 C C . LYS A 1 93 ? -35.075 1.690 50.576 1.00 98.00 93 LYS A C 1
ATOM 770 O O . LYS A 1 93 ? -35.474 1.792 51.730 1.00 98.00 93 LYS A O 1
ATOM 775 N N . GLU A 1 94 ? -35.269 2.630 49.659 1.00 98.00 94 GLU A N 1
ATOM 776 C CA . GLU A 1 94 ? -36.013 3.869 49.921 1.00 98.00 94 GLU A CA 1
ATOM 777 C C . GLU A 1 94 ? -37.448 3.573 50.370 1.00 98.00 94 GLU A C 1
ATOM 779 O O . GLU A 1 94 ? -37.916 4.109 51.370 1.00 98.00 94 GLU A O 1
ATOM 784 N N . SER A 1 95 ? -38.127 2.641 49.694 1.00 96.88 95 SER A N 1
ATOM 785 C CA . SER A 1 95 ? -39.482 2.219 50.075 1.00 96.88 95 SER A CA 1
ATOM 786 C C . SER A 1 95 ? -39.522 1.597 51.477 1.00 96.88 95 SER A C 1
ATOM 788 O O . SER A 1 95 ? -40.456 1.845 52.239 1.00 96.88 95 SER A O 1
ATOM 790 N N . GLN A 1 96 ? -38.503 0.806 51.833 1.00 97.06 96 GLN A N 1
ATOM 791 C CA . GLN A 1 96 ? -38.371 0.204 53.160 1.00 97.06 96 GLN A CA 1
ATOM 792 C C . GLN A 1 96 ? -38.158 1.262 54.253 1.00 97.06 96 GLN A C 1
ATOM 794 O O . GLN A 1 96 ? -38.790 1.169 55.304 1.00 97.06 96 GLN A O 1
ATOM 799 N N . VAL A 1 97 ? -37.302 2.259 54.003 1.00 97.38 97 VAL A N 1
ATOM 800 C CA . VAL A 1 97 ? -37.060 3.377 54.930 1.00 97.38 97 VAL A CA 1
ATOM 801 C C . VAL A 1 97 ? -38.338 4.188 55.130 1.00 97.38 97 VAL A C 1
ATOM 803 O O . VAL A 1 97 ? -38.773 4.344 56.266 1.00 97.38 97 VAL A O 1
ATOM 806 N N . ASN A 1 98 ? -39.011 4.589 54.047 1.00 96.12 98 ASN A N 1
ATOM 807 C CA . ASN A 1 98 ? -40.266 5.349 54.118 1.00 96.12 98 ASN A CA 1
ATOM 808 C C . ASN A 1 98 ? -41.348 4.617 54.932 1.00 96.12 98 ASN A C 1
ATOM 810 O O . ASN A 1 98 ? -42.094 5.231 55.692 1.00 96.12 98 ASN A O 1
ATOM 814 N N . PHE A 1 99 ? -41.440 3.291 54.787 1.00 95.75 99 PHE A N 1
ATOM 815 C CA . PHE A 1 99 ? -42.374 2.479 55.566 1.00 95.75 99 PHE A CA 1
ATOM 816 C C . PHE A 1 99 ? -42.041 2.479 57.063 1.00 95.75 99 PHE A C 1
ATOM 818 O O . PHE A 1 99 ? -42.950 2.555 57.884 1.00 95.75 99 PHE A O 1
ATOM 825 N N . GLN A 1 100 ? -40.757 2.393 57.420 1.00 95.25 100 GLN A N 1
ATOM 826 C CA . GLN A 1 100 ? -40.307 2.433 58.814 1.00 95.25 100 GLN A CA 1
ATOM 827 C C . GLN A 1 100 ? -40.509 3.817 59.439 1.00 95.25 100 GLN A C 1
ATOM 829 O O . GLN A 1 100 ? -40.943 3.903 60.583 1.00 95.25 100 GLN A O 1
ATOM 834 N N . GLU A 1 101 ? -40.254 4.888 58.688 1.00 94.50 101 GLU A N 1
ATOM 835 C CA . GLU A 1 101 ? -40.483 6.264 59.141 1.00 94.50 101 GLU A CA 1
ATOM 836 C C . GLU A 1 101 ? -41.964 6.551 59.409 1.00 94.50 101 GLU A C 1
ATOM 838 O O . GLU A 1 101 ? -42.284 7.209 60.389 1.00 94.50 101 GLU A O 1
ATOM 843 N N . GLY A 1 102 ? -42.882 6.006 58.604 1.00 91.50 102 GLY A N 1
ATOM 844 C 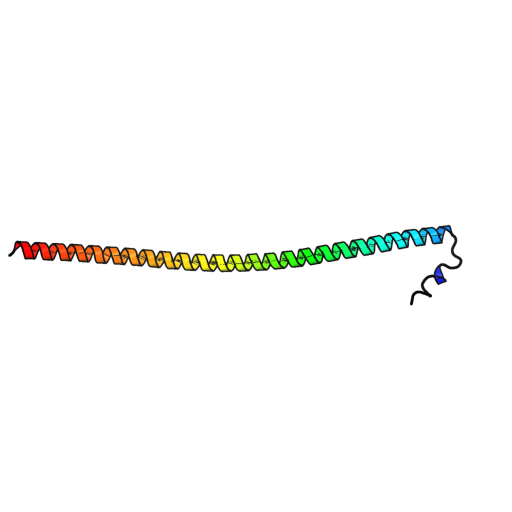CA . GLY A 1 102 ? -44.325 6.148 58.838 1.00 91.50 102 GLY A CA 1
ATOM 845 C C . GLY A 1 102 ? -44.868 5.384 60.056 1.00 91.50 102 GLY A C 1
ATOM 846 O O . GLY A 1 102 ? -46.043 5.538 60.385 1.00 91.50 102 GLY A O 1
ATOM 847 N N . GLN A 1 103 ? -44.054 4.538 60.697 1.00 88.69 103 GLN A N 1
ATOM 848 C CA . GLN A 1 103 ? -44.406 3.804 61.921 1.00 88.69 103 GLN A CA 1
ATOM 849 C C . GLN A 1 103 ? -43.873 4.456 63.208 1.00 88.69 103 GLN A C 1
ATOM 851 O O . GLN A 1 103 ? -44.195 3.966 64.293 1.00 88.69 103 GLN A O 1
ATOM 856 N N . LEU A 1 104 ? -43.053 5.506 63.089 1.00 75.94 104 LEU A N 1
ATOM 857 C CA . LEU A 1 104 ? -42.492 6.290 64.196 1.00 75.94 104 LEU A CA 1
ATOM 858 C C . LEU A 1 104 ? -43.382 7.493 64.531 1.00 75.94 104 LEU A C 1
ATOM 860 O O . LEU A 1 104 ? -43.443 7.829 65.736 1.00 75.94 104 LEU A O 1
#

Organism: Mustela putorius furo (NCBI:txid9669)

InterPro domains:
  IPR018463 Centromere protein Cenp-F, N-terminal [PF10481] (1-104)
  IPR043513 Centromere protein Cenp-F [PTHR18874] (1-104)